Protein AF-A0A2V8NTH3-F1 (afdb_monomer)

Nearest PDB structures (foldseek):
  9fmd-assembly1_R  TM=1.823E-01  e=4.634E+00  Homo sapiens

pLDDT: mean 81.89, std 12.82, range [46.09, 97.44]

Mean predicted aligned error: 12.88 Å

Foldseek 3Di:
DVVVVVVVVVVVVVVVVVVVVVVPDPDPPPDDPDPPDPDDDFDADPVRHGDPFDKAFAPWLCLLPQAFADWAAAPCCVPCPPNRIRHTTNHDDDVRDDPDDPVVVVVVVVQRNQQQVQDDDDDPCRVVTHQQVNNVHQRDPPSNRHPRDIDGDDDDDDPPD

Radius of gyration: 25.81 Å; Cα contacts (8 Å, |Δi|>4): 165; chains: 1; bounding box: 51×90×42 Å

Structure (mmCIF, N/CA/C/O backbone):
data_AF-A0A2V8NTH3-F1
#
_entry.id   AF-A0A2V8NTH3-F1
#
loop_
_atom_site.group_PDB
_atom_site.id
_atom_site.type_symbol
_atom_site.label_atom_id
_atom_site.label_alt_id
_atom_site.label_comp_id
_atom_site.label_asym_id
_atom_site.label_entity_id
_atom_site.label_seq_id
_atom_site.pdbx_PDB_ins_code
_atom_site.Cartn_x
_atom_site.Cartn_y
_atom_site.Cartn_z
_atom_site.occupancy
_atom_site.B_iso_or_equiv
_atom_site.auth_seq_id
_atom_site.auth_comp_id
_atom_site.auth_asym_id
_atom_site.auth_atom_id
_atom_site.pdbx_PDB_model_num
ATOM 1 N N . MET A 1 1 ? 12.590 -67.237 4.389 1.00 56.47 1 MET A N 1
ATOM 2 C CA . MET A 1 1 ? 11.374 -66.384 4.388 1.00 56.47 1 MET A CA 1
ATOM 3 C C . MET A 1 1 ? 11.362 -65.336 5.509 1.00 56.47 1 MET A C 1
ATOM 5 O O . MET A 1 1 ? 11.079 -64.181 5.224 1.00 56.47 1 MET A O 1
ATOM 9 N N . ILE A 1 2 ? 11.748 -65.685 6.743 1.00 59.00 2 ILE A N 1
ATOM 10 C CA . ILE A 1 2 ? 11.668 -64.818 7.941 1.00 59.00 2 ILE A CA 1
ATOM 11 C C . ILE A 1 2 ? 12.492 -63.514 7.837 1.00 59.00 2 ILE A C 1
ATOM 13 O O . ILE A 1 2 ? 12.005 -62.454 8.222 1.00 59.00 2 ILE A O 1
ATOM 17 N N . ASN A 1 3 ? 13.692 -63.544 7.242 1.00 57.81 3 ASN A N 1
ATOM 18 C CA . ASN A 1 3 ? 14.509 -62.329 7.078 1.00 57.81 3 ASN A CA 1
ATOM 19 C C . ASN A 1 3 ? 13.915 -61.316 6.088 1.00 57.81 3 ASN A C 1
ATOM 21 O O . ASN A 1 3 ? 14.078 -60.118 6.283 1.00 57.81 3 ASN A O 1
ATOM 25 N N . ARG A 1 4 ? 13.189 -61.771 5.058 1.00 63.72 4 ARG A N 1
ATOM 26 C CA . ARG A 1 4 ? 12.543 -60.867 4.092 1.00 63.72 4 ARG A CA 1
ATOM 27 C C . ARG A 1 4 ? 11.351 -60.146 4.718 1.00 63.72 4 ARG A C 1
ATOM 29 O O . ARG A 1 4 ? 11.195 -58.950 4.513 1.00 63.72 4 ARG A O 1
ATOM 36 N N . LEU A 1 5 ? 10.579 -60.849 5.550 1.00 66.44 5 LEU A N 1
ATOM 37 C CA . LEU A 1 5 ? 9.466 -60.257 6.297 1.00 66.44 5 LEU A CA 1
ATOM 38 C C . LEU A 1 5 ? 9.946 -59.189 7.295 1.00 66.44 5 LEU A C 1
ATOM 40 O O . LEU A 1 5 ? 9.344 -58.126 7.395 1.00 66.44 5 LEU A O 1
ATOM 44 N N . ARG A 1 6 ? 11.062 -59.443 7.995 1.00 66.81 6 ARG A N 1
ATOM 45 C CA . ARG A 1 6 ? 11.654 -58.492 8.955 1.00 66.81 6 ARG A CA 1
ATOM 46 C C . ARG A 1 6 ? 12.146 -57.208 8.285 1.00 66.81 6 ARG A C 1
ATOM 48 O O . ARG A 1 6 ? 11.887 -56.129 8.801 1.00 66.81 6 ARG A O 1
ATOM 55 N N . VAL A 1 7 ? 12.798 -57.312 7.127 1.00 69.44 7 VAL A N 1
ATOM 56 C CA . VAL A 1 7 ? 13.294 -56.142 6.378 1.00 69.44 7 VAL A CA 1
ATOM 57 C C . VAL A 1 7 ? 12.141 -55.277 5.855 1.00 69.44 7 VAL A C 1
ATOM 59 O O . VAL A 1 7 ? 12.202 -54.056 5.965 1.00 69.44 7 VAL A O 1
ATOM 62 N N . VAL A 1 8 ? 11.060 -55.892 5.363 1.00 73.44 8 VAL A N 1
ATOM 63 C CA . VAL A 1 8 ? 9.866 -55.158 4.902 1.00 73.44 8 VAL A CA 1
ATOM 64 C C . VAL A 1 8 ? 9.169 -54.444 6.064 1.00 73.44 8 VAL A C 1
ATOM 66 O O . VAL A 1 8 ? 8.834 -53.270 5.944 1.00 73.44 8 VAL A O 1
ATOM 69 N N . MET A 1 9 ? 9.014 -55.110 7.211 1.00 72.19 9 MET A N 1
ATOM 70 C CA . MET A 1 9 ? 8.402 -54.518 8.409 1.00 72.19 9 MET A CA 1
ATOM 71 C C . MET A 1 9 ? 9.196 -53.312 8.935 1.00 72.19 9 MET A C 1
ATOM 73 O O . MET A 1 9 ? 8.603 -52.297 9.291 1.00 72.19 9 MET A O 1
ATOM 77 N N . ILE A 1 10 ? 10.532 -53.394 8.938 1.00 77.38 10 ILE A N 1
ATOM 78 C CA . ILE A 1 10 ? 11.406 -52.281 9.345 1.00 77.38 10 ILE A CA 1
ATOM 79 C C . ILE A 1 10 ? 11.290 -51.110 8.359 1.00 77.38 10 ILE A C 1
ATOM 81 O O . ILE A 1 10 ? 11.196 -49.961 8.786 1.00 77.38 10 ILE A O 1
ATOM 85 N N . GLY A 1 11 ? 11.233 -51.389 7.053 1.00 73.62 11 GLY A N 1
ATOM 86 C CA . GLY A 1 11 ? 11.042 -50.360 6.028 1.00 73.62 11 GLY A CA 1
ATOM 87 C C . GLY A 1 11 ? 9.708 -49.620 6.167 1.00 73.62 11 GLY A C 1
ATOM 88 O O . GLY A 1 11 ? 9.679 -48.393 6.132 1.00 73.62 11 GLY A O 1
ATOM 89 N N . VAL A 1 12 ? 8.612 -50.349 6.400 1.00 77.62 12 VAL A N 1
ATOM 90 C CA . VAL A 1 12 ? 7.278 -49.756 6.601 1.00 77.62 12 VAL A CA 1
ATOM 91 C C . VAL A 1 12 ? 7.229 -48.915 7.878 1.00 77.62 12 VAL A C 1
ATOM 93 O O . VAL A 1 12 ? 6.703 -47.803 7.854 1.00 77.62 12 VAL A O 1
ATOM 96 N N . ALA A 1 13 ? 7.822 -49.396 8.974 1.00 77.31 13 ALA A N 1
ATOM 97 C CA . ALA A 1 13 ? 7.894 -48.637 10.220 1.00 77.31 13 ALA A CA 1
ATOM 98 C C . ALA A 1 13 ? 8.703 -47.337 10.057 1.00 77.31 13 ALA A C 1
ATOM 100 O O . ALA A 1 13 ? 8.271 -46.287 10.526 1.00 77.31 13 ALA A O 1
ATOM 101 N N . ALA A 1 14 ? 9.832 -47.377 9.344 1.00 76.19 14 ALA A N 1
ATOM 102 C CA . ALA A 1 14 ? 10.650 -46.191 9.091 1.00 76.19 14 ALA A CA 1
ATOM 103 C C . ALA A 1 14 ? 9.911 -45.138 8.245 1.00 76.19 14 ALA A C 1
ATOM 105 O O . ALA A 1 14 ? 9.958 -43.951 8.564 1.00 76.19 14 ALA A O 1
ATOM 106 N N . VAL A 1 15 ? 9.174 -45.564 7.211 1.00 77.94 15 VAL A N 1
ATOM 107 C CA . VAL A 1 15 ? 8.360 -44.661 6.378 1.00 77.94 15 VAL A CA 1
ATOM 108 C C . VAL A 1 15 ? 7.202 -44.060 7.176 1.00 77.94 15 VAL A C 1
ATOM 110 O O . VAL A 1 15 ? 6.946 -42.863 7.067 1.00 77.94 15 VAL A O 1
ATOM 113 N N . ALA A 1 16 ? 6.535 -44.851 8.021 1.00 74.31 16 ALA A N 1
ATOM 114 C CA . ALA A 1 16 ? 5.455 -44.360 8.874 1.00 74.31 16 ALA A CA 1
ATOM 115 C C . ALA A 1 16 ? 5.954 -43.315 9.885 1.00 74.31 16 ALA A C 1
ATOM 117 O O . ALA A 1 16 ? 5.330 -42.268 10.044 1.00 74.31 16 ALA A O 1
ATOM 118 N N . VAL A 1 17 ? 7.108 -43.554 10.519 1.00 77.44 17 VAL A N 1
ATOM 119 C CA . VAL A 1 17 ? 7.726 -42.598 11.452 1.00 77.44 17 VAL A CA 1
ATOM 120 C C . VAL A 1 17 ? 8.149 -41.315 10.732 1.00 77.44 17 VAL A C 1
ATOM 122 O O . VAL A 1 17 ? 7.896 -40.229 11.248 1.00 77.44 17 VAL A O 1
ATOM 125 N N . ALA A 1 18 ? 8.720 -41.408 9.527 1.00 72.81 18 ALA A N 1
ATOM 126 C CA . ALA A 1 18 ? 9.085 -40.234 8.733 1.00 72.81 18 ALA A CA 1
ATOM 127 C C . ALA A 1 18 ? 7.856 -39.411 8.300 1.00 72.81 18 ALA A C 1
ATOM 129 O O . ALA A 1 18 ? 7.878 -38.185 8.381 1.00 72.81 18 ALA A O 1
ATOM 130 N N . ALA A 1 19 ? 6.762 -40.068 7.905 1.00 69.69 19 ALA A N 1
ATOM 131 C CA . ALA A 1 19 ? 5.511 -39.396 7.551 1.00 69.69 19 ALA A CA 1
ATOM 132 C C . ALA A 1 19 ? 4.859 -38.701 8.762 1.00 69.69 19 ALA A C 1
ATOM 134 O O . ALA A 1 19 ? 4.378 -37.575 8.642 1.00 69.69 19 ALA A O 1
ATOM 135 N N . LEU A 1 20 ? 4.903 -39.332 9.940 1.00 71.69 20 LEU A N 1
ATOM 136 C CA . LEU A 1 20 ? 4.458 -38.735 11.205 1.00 71.69 20 LEU A CA 1
ATOM 137 C C . LEU A 1 20 ? 5.324 -37.534 11.621 1.00 71.69 20 LEU A C 1
ATOM 139 O O . LEU A 1 20 ? 4.790 -36.552 12.128 1.00 71.69 20 LEU A O 1
ATOM 143 N N . TRP A 1 21 ? 6.634 -37.574 11.360 1.00 68.19 21 TRP A N 1
ATOM 144 C CA . TRP A 1 21 ? 7.542 -36.449 11.612 1.00 68.19 21 TRP A CA 1
ATOM 145 C C . TRP A 1 21 ? 7.319 -35.268 10.658 1.00 68.19 21 TRP A C 1
ATOM 147 O O . TRP A 1 21 ? 7.386 -34.125 11.101 1.00 68.19 21 TRP A O 1
ATOM 157 N N . LEU A 1 22 ? 7.004 -35.508 9.378 1.00 59.75 22 LEU A N 1
ATOM 158 C CA . LEU A 1 22 ? 6.688 -34.428 8.430 1.00 59.75 22 LEU A CA 1
ATOM 159 C C . LEU A 1 22 ? 5.306 -33.800 8.668 1.00 59.75 22 LEU A C 1
ATOM 161 O O . LEU A 1 22 ? 5.129 -32.616 8.394 1.00 59.75 22 LEU A O 1
ATOM 165 N N . ALA A 1 23 ? 4.336 -34.555 9.190 1.00 59.53 23 ALA A N 1
ATOM 166 C CA . ALA A 1 23 ? 2.996 -34.039 9.483 1.00 59.53 23 ALA A CA 1
ATOM 167 C C . ALA A 1 23 ? 2.927 -33.188 10.768 1.00 59.53 23 ALA A C 1
ATOM 169 O O . ALA A 1 23 ? 1.957 -32.461 10.968 1.00 59.53 23 ALA A O 1
ATOM 170 N N . ALA A 1 24 ? 3.941 -33.271 11.638 1.00 57.38 24 ALA A N 1
ATOM 171 C CA . ALA A 1 24 ? 3.976 -32.584 12.929 1.00 57.38 24 ALA A CA 1
ATOM 172 C C . ALA A 1 24 ? 4.728 -31.241 12.913 1.00 57.38 24 ALA A C 1
ATOM 174 O O . ALA A 1 24 ? 4.831 -30.601 13.958 1.00 57.38 24 ALA A O 1
ATOM 175 N N . ILE A 1 25 ? 5.256 -30.797 11.764 1.00 64.12 25 ILE A N 1
ATOM 176 C CA . ILE A 1 25 ? 5.869 -29.469 11.647 1.00 64.12 25 ILE A CA 1
ATOM 177 C C . ILE A 1 25 ? 4.747 -28.476 11.323 1.00 64.12 25 ILE A C 1
ATOM 179 O O . ILE A 1 25 ? 4.273 -28.462 10.185 1.00 64.12 25 ILE A O 1
ATOM 183 N N . PRO A 1 26 ? 4.288 -27.642 12.276 1.00 55.12 26 PRO A N 1
ATOM 184 C CA . PRO A 1 26 ? 3.375 -26.564 11.937 1.00 55.12 26 PRO A CA 1
ATOM 185 C C . PRO A 1 26 ? 4.071 -25.660 10.916 1.00 55.12 26 PRO A C 1
ATOM 187 O O . PRO A 1 26 ? 5.127 -25.090 11.197 1.00 55.12 26 PRO A O 1
ATOM 190 N N . ALA A 1 27 ? 3.499 -25.542 9.717 1.00 58.78 27 ALA A N 1
ATOM 191 C CA . ALA A 1 27 ? 3.948 -24.561 8.743 1.00 58.78 27 ALA A CA 1
ATOM 192 C C . ALA A 1 27 ? 3.795 -23.164 9.379 1.00 58.78 27 ALA A C 1
ATOM 194 O O . ALA A 1 27 ? 2.677 -22.805 9.769 1.00 58.78 27 ALA A O 1
ATOM 195 N N . PRO A 1 28 ? 4.869 -22.365 9.526 1.00 53.09 28 PRO A N 1
ATOM 196 C CA . PRO A 1 28 ? 4.735 -20.996 10.006 1.00 53.09 28 PRO A CA 1
ATOM 197 C C . PRO A 1 28 ? 3.882 -20.216 8.995 1.00 53.09 28 PRO A C 1
ATOM 199 O O . PRO A 1 28 ? 4.340 -19.909 7.899 1.00 53.09 28 PRO A O 1
ATOM 202 N N . GLY A 1 29 ? 2.613 -19.958 9.333 1.00 55.12 29 GLY A N 1
ATOM 203 C CA . GLY A 1 29 ? 1.683 -19.214 8.473 1.00 55.12 29 GLY A CA 1
ATOM 204 C C . GLY A 1 29 ? 0.201 -19.604 8.537 1.00 55.12 29 GLY A C 1
ATOM 205 O O . GLY A 1 29 ? -0.602 -18.918 7.916 1.00 55.12 29 GLY A O 1
ATOM 206 N N . GLN A 1 30 ? -0.195 -20.664 9.257 1.00 51.91 30 GLN A N 1
ATOM 207 C CA . GLN A 1 30 ? -1.573 -21.198 9.181 1.00 51.91 30 GLN A CA 1
ATOM 208 C C . GLN A 1 30 ? -2.517 -20.877 10.351 1.00 51.91 30 GLN A C 1
ATOM 210 O O . GLN A 1 30 ? -3.646 -21.362 10.365 1.00 51.91 30 GLN A O 1
ATOM 215 N N . THR A 1 31 ? -2.136 -20.028 11.302 1.00 46.09 31 THR A N 1
ATOM 216 C CA . THR A 1 31 ? -3.083 -19.532 12.315 1.00 46.09 31 THR A CA 1
ATOM 217 C C . THR A 1 31 ? -3.339 -18.045 12.112 1.00 46.09 31 THR A C 1
ATOM 219 O O . THR A 1 31 ? -2.394 -17.261 12.246 1.00 46.09 31 THR A O 1
ATOM 222 N N . PRO A 1 32 ? -4.595 -17.634 11.831 1.00 54.50 32 PRO A N 1
ATOM 223 C CA . PRO A 1 32 ? -5.005 -16.247 11.982 1.00 54.50 32 PRO A CA 1
ATOM 224 C C . PRO A 1 32 ? -4.569 -15.776 13.361 1.00 54.50 32 PRO A C 1
ATOM 226 O O . PRO A 1 32 ? -4.730 -16.497 14.348 1.00 54.50 32 PRO A O 1
ATOM 229 N N . SER A 1 33 ? -3.981 -14.589 13.423 1.00 58.25 33 SER A N 1
ATOM 230 C CA . SER A 1 33 ? -3.448 -14.038 14.658 1.00 58.25 33 SER A CA 1
ATOM 231 C C . SER A 1 33 ? -4.574 -13.561 15.581 1.00 58.25 33 SER A C 1
ATOM 233 O O . SER A 1 33 ? -4.802 -12.371 15.779 1.00 58.25 33 SER A O 1
ATOM 235 N N . ALA A 1 34 ? -5.346 -14.504 16.112 1.00 53.66 34 ALA A N 1
ATOM 236 C CA . ALA A 1 34 ? -6.336 -14.237 17.133 1.00 53.66 34 ALA A CA 1
ATOM 237 C C . ALA A 1 34 ? -5.587 -13.955 18.444 1.00 53.66 34 ALA A C 1
ATOM 239 O O .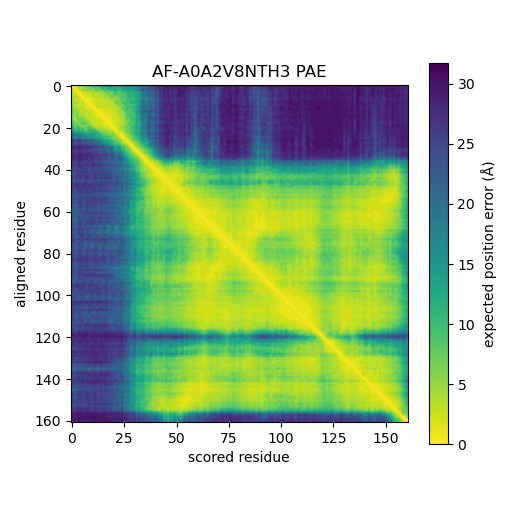 ALA A 1 34 ? -5.093 -14.874 19.090 1.00 53.66 34 ALA A O 1
ATOM 240 N N . GLY A 1 35 ? -5.472 -12.677 18.813 1.00 56.28 35 GLY A N 1
ATOM 241 C CA . GLY A 1 35 ? -4.984 -12.269 20.136 1.00 56.28 35 GLY A CA 1
ATOM 242 C C . GLY A 1 35 ? -3.665 -11.495 20.195 1.00 56.2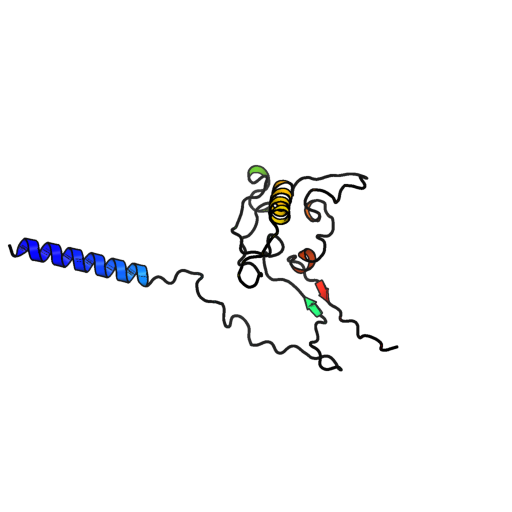8 35 GLY A C 1
ATOM 243 O O . GLY A 1 35 ? -3.174 -11.278 21.297 1.00 56.28 35 GLY A O 1
ATOM 244 N N . LEU A 1 36 ? -3.098 -11.025 19.073 1.00 59.62 36 LEU A N 1
ATOM 245 C CA . LEU A 1 36 ? -1.950 -10.093 19.124 1.00 59.62 36 LEU A CA 1
ATOM 246 C C . LEU A 1 36 ? -2.287 -8.755 19.798 1.00 59.62 36 LEU A C 1
ATOM 248 O O . LEU A 1 36 ? -1.398 -8.082 20.315 1.00 59.62 36 LEU A O 1
ATOM 252 N N . PHE A 1 37 ? -3.565 -8.376 19.800 1.00 55.59 37 PHE A N 1
ATOM 253 C CA . PHE A 1 37 ? -4.047 -7.148 20.414 1.00 55.59 37 PHE A CA 1
ATOM 254 C C . PHE A 1 37 ? -5.285 -7.445 21.270 1.00 55.59 37 PHE A C 1
ATOM 256 O O . PHE A 1 37 ? -6.124 -8.255 20.860 1.00 55.59 37 PHE A O 1
ATOM 263 N N . PRO A 1 38 ? -5.421 -6.815 22.451 1.00 76.12 38 PRO A N 1
ATOM 264 C CA . PRO A 1 38 ? -6.635 -6.919 23.251 1.00 76.12 38 PRO A CA 1
ATOM 265 C C . PRO A 1 38 ? -7.849 -6.423 22.456 1.00 76.12 38 PRO A C 1
ATOM 267 O O . PRO A 1 38 ? -7.719 -5.579 21.567 1.00 76.12 38 PRO A O 1
ATOM 270 N N . ALA A 1 39 ? -9.038 -6.933 22.793 1.00 75.75 39 ALA A N 1
ATOM 271 C CA . ALA A 1 39 ? -10.283 -6.472 22.191 1.00 75.75 39 ALA A CA 1
ATOM 272 C C . ALA A 1 39 ? -10.414 -4.951 22.373 1.00 75.75 39 ALA A C 1
ATOM 274 O O . ALA A 1 39 ? -10.493 -4.446 23.493 1.00 75.75 39 ALA A O 1
ATOM 275 N N . TYR A 1 40 ? -10.385 -4.220 21.260 1.00 78.19 40 TYR A N 1
ATOM 276 C CA . TYR A 1 40 ? -10.428 -2.765 21.266 1.00 78.19 40 TYR A CA 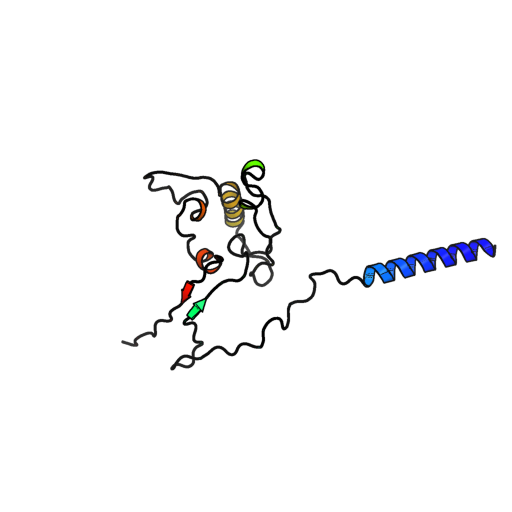1
ATOM 277 C C . TYR A 1 40 ? -11.874 -2.269 21.327 1.00 78.19 40 TYR A C 1
ATOM 279 O O . TYR A 1 40 ? -12.666 -2.512 20.415 1.00 78.19 40 TYR A O 1
ATOM 287 N N . THR A 1 41 ? -12.207 -1.521 22.379 1.00 83.62 41 THR A N 1
ATOM 288 C CA . THR A 1 41 ? -13.470 -0.780 22.467 1.00 83.62 41 THR A CA 1
ATOM 289 C C . THR A 1 41 ? -13.251 0.633 21.946 1.00 83.62 41 THR A C 1
ATOM 291 O O . THR A 1 41 ? -12.637 1.463 22.616 1.00 83.62 41 THR A O 1
ATOM 294 N N . ALA A 1 42 ? -13.766 0.918 20.750 1.00 84.00 42 ALA A N 1
ATOM 295 C CA . ALA A 1 42 ? -13.666 2.247 20.158 1.00 84.00 42 ALA A CA 1
ATOM 296 C C . ALA A 1 42 ? -14.422 3.294 21.003 1.00 84.00 42 ALA A C 1
ATOM 298 O O . ALA A 1 42 ? -15.599 3.070 21.322 1.00 84.00 42 ALA A O 1
ATOM 299 N N . PRO A 1 43 ? -13.806 4.452 21.321 1.00 89.75 43 PRO A N 1
ATOM 300 C CA . PRO A 1 43 ? -14.516 5.578 21.912 1.00 89.75 43 PRO A CA 1
ATOM 301 C C . PRO A 1 43 ? -15.701 5.987 21.033 1.00 89.75 43 PRO A C 1
ATOM 303 O O . PRO A 1 43 ? -15.691 5.789 19.815 1.00 89.75 43 PRO A O 1
ATOM 306 N N . ARG A 1 44 ? -16.738 6.562 21.641 1.00 91.50 44 ARG A N 1
ATOM 307 C CA . ARG A 1 44 ? -17.932 7.028 20.929 1.00 91.50 44 ARG A CA 1
ATOM 308 C C . ARG A 1 44 ? -18.006 8.548 20.929 1.00 91.50 44 ARG A C 1
ATOM 310 O O . ARG A 1 44 ? -17.505 9.217 21.827 1.00 91.50 44 ARG A O 1
ATOM 317 N N . THR A 1 45 ? -18.597 9.070 19.871 1.00 89.25 45 THR A N 1
ATOM 318 C CA . THR A 1 45 ? -18.985 10.476 19.719 1.00 89.25 45 THR A CA 1
ATOM 319 C C . THR A 1 45 ? -20.264 10.759 20.512 1.00 89.25 45 THR A C 1
ATOM 321 O O . THR A 1 45 ? -20.921 9.832 20.992 1.00 89.25 45 THR A O 1
ATOM 324 N N . ALA A 1 46 ? -20.627 12.037 20.656 1.00 88.56 46 ALA A N 1
ATOM 325 C CA . ALA A 1 46 ? -21.841 12.441 21.371 1.00 88.56 46 ALA A CA 1
ATOM 326 C C . ALA A 1 46 ? -23.129 11.892 20.724 1.00 88.56 46 ALA A C 1
ATOM 328 O O . ALA A 1 46 ? -24.095 11.614 21.426 1.00 88.56 46 ALA A O 1
ATOM 329 N N . ASP A 1 47 ? -23.129 11.674 19.406 1.00 88.06 47 ASP A N 1
ATOM 330 C CA . ASP A 1 47 ? -24.210 11.034 18.647 1.00 88.06 47 ASP A CA 1
ATOM 331 C C . ASP A 1 47 ? -24.105 9.494 18.616 1.00 88.06 47 ASP A C 1
ATOM 333 O O . ASP A 1 47 ? -24.796 8.829 17.846 1.00 88.06 47 ASP A O 1
ATOM 337 N N . GLY A 1 48 ? -23.241 8.898 19.447 1.00 89.50 48 GLY A N 1
ATOM 338 C CA . GLY A 1 48 ? -23.123 7.447 19.630 1.00 89.50 48 GLY A CA 1
ATOM 339 C C . GLY A 1 48 ? -22.351 6.704 18.530 1.00 89.50 48 GLY A C 1
ATOM 340 O O . GLY A 1 48 ? -22.146 5.485 18.617 1.00 89.50 48 GLY A O 1
ATOM 341 N N . LYS A 1 49 ? -21.862 7.404 17.501 1.00 89.50 49 LYS A N 1
ATOM 342 C CA . LYS A 1 49 ? -21.057 6.809 16.420 1.00 89.50 49 LYS A CA 1
ATOM 343 C C . LYS A 1 49 ? -19.625 6.517 16.885 1.00 89.50 49 LYS A C 1
ATOM 345 O O . LYS A 1 49 ? -19.144 7.176 17.811 1.00 89.50 49 LYS A O 1
ATOM 350 N N . PRO A 1 50 ? -18.906 5.563 16.263 1.00 90.31 50 PRO A N 1
ATOM 351 C CA . PRO A 1 50 ? -17.480 5.371 16.520 1.00 90.31 50 PRO A CA 1
ATOM 352 C C . PRO A 1 50 ? -16.691 6.674 16.330 1.00 90.31 50 PRO A C 1
ATOM 354 O O . PRO A 1 50 ? -16.847 7.367 15.321 1.00 90.31 50 PRO A O 1
ATOM 357 N N . ASN A 1 51 ? -15.856 7.005 17.309 1.00 91.00 51 ASN A N 1
ATOM 358 C CA . ASN A 1 51 ? -14.945 8.136 17.254 1.00 91.00 51 ASN A CA 1
ATOM 359 C C . ASN A 1 51 ? -13.640 7.698 16.573 1.00 91.00 51 ASN A C 1
ATOM 361 O O . ASN A 1 51 ? -12.851 6.947 17.138 1.00 91.00 51 ASN A O 1
ATOM 365 N N . LEU A 1 52 ? -13.445 8.178 15.351 1.00 90.81 52 LEU A N 1
ATOM 366 C CA . LEU A 1 52 ? -12.286 7.971 14.493 1.00 90.81 52 LEU A CA 1
ATOM 367 C C . LEU A 1 52 ? -11.283 9.138 14.553 1.00 90.81 52 LEU A C 1
ATOM 369 O O . LEU A 1 52 ? -10.349 9.183 13.756 1.00 90.81 52 LEU A O 1
ATOM 373 N N . ASN A 1 53 ? -11.469 10.118 15.443 1.00 91.62 53 ASN A N 1
ATOM 374 C CA . ASN A 1 53 ? -10.501 11.201 15.604 1.00 91.62 53 ASN A CA 1
ATOM 375 C C . ASN A 1 53 ? -9.192 10.673 16.204 1.00 91.62 53 ASN A C 1
ATOM 377 O O . ASN A 1 53 ? -9.215 9.949 17.198 1.00 91.62 53 ASN A O 1
ATOM 381 N N . GLY A 1 54 ? -8.054 11.091 15.651 1.00 91.38 54 GLY A N 1
ATOM 382 C CA . GLY A 1 54 ? -6.744 10.755 16.205 1.00 91.38 54 GLY A CA 1
ATOM 383 C C . GLY A 1 54 ? -5.648 10.637 15.156 1.00 91.38 54 GLY A C 1
ATOM 384 O O . GLY A 1 54 ? -5.824 11.025 14.001 1.00 91.38 54 GLY A O 1
ATOM 385 N N . ILE A 1 55 ? -4.507 10.101 15.587 1.00 91.75 55 ILE A N 1
ATOM 386 C CA . ILE A 1 55 ? -3.390 9.744 14.714 1.00 91.75 55 ILE A CA 1
ATOM 387 C C . ILE A 1 55 ? -3.567 8.284 14.299 1.00 91.75 55 ILE A C 1
ATOM 389 O O . ILE A 1 55 ? -3.678 7.405 15.150 1.00 91.75 55 ILE A O 1
ATOM 393 N N . TRP A 1 56 ? -3.582 8.044 12.995 1.00 91.00 56 TRP A N 1
ATOM 394 C CA . TRP A 1 56 ? -3.734 6.735 12.378 1.00 91.00 56 TRP A CA 1
ATOM 395 C C . TRP A 1 56 ? -2.464 6.362 11.632 1.00 91.00 56 TRP A C 1
ATOM 397 O O . TRP A 1 56 ? -1.835 7.213 11.009 1.00 91.00 56 TRP A O 1
ATOM 407 N N . GLN A 1 57 ? -2.101 5.085 11.673 1.00 92.12 57 GLN A N 1
ATOM 408 C CA . GLN A 1 57 ? -0.981 4.542 10.919 1.00 92.12 57 GLN A CA 1
ATOM 409 C C . GLN A 1 57 ? -1.336 3.131 10.459 1.00 92.12 57 GLN A C 1
ATOM 411 O O . GLN A 1 57 ? -1.807 2.314 11.251 1.00 92.12 57 GLN A O 1
ATOM 416 N N . ALA A 1 58 ? -1.092 2.838 9.186 1.00 91.12 58 ALA A N 1
ATOM 417 C CA . ALA A 1 58 ? -1.164 1.478 8.687 1.00 91.12 58 ALA A CA 1
ATOM 418 C C . ALA A 1 58 ? 0.160 0.762 8.975 1.00 91.12 58 ALA A C 1
ATOM 420 O O . ALA A 1 58 ? 1.218 1.170 8.502 1.00 91.12 58 ALA A O 1
ATOM 421 N N . LEU A 1 59 ? 0.098 -0.335 9.727 1.00 91.12 59 LEU A N 1
ATOM 422 C CA . LEU A 1 59 ? 1.248 -1.202 9.998 1.00 91.12 59 LEU A CA 1
ATOM 423 C C . LEU A 1 59 ? 1.242 -2.390 9.031 1.00 91.12 59 LEU A C 1
ATOM 425 O O . LEU A 1 59 ? 1.149 -3.547 9.430 1.00 91.12 59 LEU A O 1
ATOM 429 N N . THR A 1 60 ? 1.259 -2.085 7.734 1.00 92.38 60 THR A N 1
ATOM 430 C CA . THR A 1 60 ? 1.196 -3.073 6.649 1.00 92.38 60 THR A CA 1
ATOM 431 C C . THR A 1 60 ? 2.072 -2.630 5.482 1.00 92.38 60 THR A C 1
ATOM 433 O O . THR A 1 60 ? 2.502 -1.481 5.414 1.00 92.38 60 THR A O 1
ATOM 436 N N . THR A 1 61 ? 2.280 -3.521 4.519 1.00 93.38 61 THR A N 1
ATOM 437 C CA . THR A 1 61 ? 2.920 -3.214 3.232 1.00 93.38 61 THR A CA 1
ATOM 438 C C . THR A 1 61 ? 1.895 -2.976 2.119 1.00 93.38 61 THR A C 1
ATOM 440 O O . THR A 1 61 ? 2.242 -2.972 0.944 1.00 93.38 61 THR A O 1
ATOM 443 N N . ALA A 1 62 ? 0.631 -2.704 2.472 1.00 94.38 62 ALA A N 1
ATOM 444 C CA . ALA A 1 62 ? -0.468 -2.511 1.520 1.00 94.38 62 ALA A CA 1
ATOM 445 C C . ALA A 1 62 ? -0.284 -1.303 0.578 1.00 94.38 62 ALA A C 1
ATOM 447 O O . ALA A 1 62 ? -0.944 -1.212 -0.454 1.00 94.38 62 ALA A O 1
ATOM 448 N N . ASN A 1 63 ? 0.645 -0.396 0.904 1.00 92.12 63 ASN A N 1
ATOM 449 C CA . ASN A 1 63 ? 1.114 0.659 0.004 1.00 92.12 63 ASN A CA 1
ATOM 450 C C . ASN A 1 63 ? 1.732 0.117 -1.300 1.00 92.12 63 ASN A C 1
ATOM 452 O O . ASN A 1 63 ? 1.667 0.780 -2.331 1.00 92.12 63 ASN A O 1
ATOM 456 N N . TRP A 1 64 ? 2.356 -1.064 -1.238 1.00 90.69 64 TRP A N 1
ATOM 457 C CA . TRP A 1 64 ? 2.979 -1.731 -2.383 1.00 90.69 64 TRP A CA 1
ATOM 458 C C . TRP A 1 64 ? 1.957 -2.528 -3.192 1.00 90.69 64 TRP A C 1
ATOM 460 O O . TRP A 1 64 ? 1.852 -2.343 -4.403 1.00 90.69 64 TRP A O 1
ATOM 470 N N . ASP A 1 65 ? 1.184 -3.384 -2.524 1.00 91.81 65 ASP A N 1
ATOM 471 C CA . ASP A 1 65 ? 0.004 -4.044 -3.083 1.00 91.81 65 ASP A CA 1
ATOM 472 C C . ASP A 1 65 ? -0.976 -4.373 -1.949 1.00 91.81 65 ASP A C 1
ATOM 474 O O . ASP A 1 65 ? -0.592 -4.883 -0.898 1.00 91.81 65 ASP A O 1
ATOM 478 N N . ILE A 1 66 ? -2.256 -4.076 -2.153 1.00 92.56 66 ILE A N 1
ATOM 479 C CA . ILE A 1 66 ? -3.313 -4.356 -1.175 1.00 92.56 66 ILE A CA 1
ATOM 480 C C . ILE A 1 66 ? -3.649 -5.850 -1.097 1.00 92.56 66 ILE A C 1
ATOM 482 O O . ILE A 1 66 ? -4.161 -6.308 -0.077 1.00 92.56 66 ILE A O 1
ATOM 486 N N . GLN A 1 67 ? -3.355 -6.621 -2.145 1.00 93.38 67 GLN A N 1
ATOM 487 C CA . GLN A 1 67 ? -3.445 -8.080 -2.115 1.00 93.38 67 GLN A CA 1
ATOM 488 C C . GLN A 1 67 ? -2.194 -8.687 -1.475 1.00 93.38 67 GLN A C 1
ATOM 490 O O . GLN A 1 67 ? -1.164 -8.026 -1.337 1.00 93.38 67 GLN A O 1
ATOM 495 N N . ALA A 1 68 ? -2.273 -9.958 -1.081 1.00 94.50 68 ALA A N 1
ATOM 496 C CA . ALA A 1 68 ? -1.098 -10.681 -0.615 1.00 94.50 68 ALA A CA 1
ATOM 497 C C . ALA A 1 68 ? -0.022 -10.699 -1.712 1.00 94.50 68 ALA A C 1
ATOM 499 O O . ALA A 1 68 ? -0.313 -10.975 -2.877 1.00 94.50 68 ALA A O 1
ATOM 500 N N . HIS A 1 69 ? 1.217 -10.394 -1.341 1.00 94.00 69 HIS A N 1
ATOM 501 C CA . HIS A 1 69 ? 2.327 -10.284 -2.280 1.00 94.00 69 HIS A CA 1
ATOM 502 C C . HIS A 1 69 ? 3.639 -10.726 -1.632 1.00 94.00 69 HIS A C 1
ATOM 504 O O . HIS A 1 69 ? 3.894 -10.488 -0.451 1.00 94.00 69 HIS A O 1
ATOM 510 N N . GLY A 1 70 ? 4.482 -11.391 -2.419 1.00 95.38 70 GLY A N 1
ATOM 511 C CA . GLY A 1 70 ? 5.826 -11.766 -1.994 1.00 95.38 70 GLY A CA 1
ATOM 512 C C . GLY A 1 70 ? 6.769 -10.566 -1.961 1.00 95.38 70 GLY A C 1
ATOM 513 O O . GLY A 1 70 ? 6.519 -9.540 -2.597 1.00 95.38 70 GLY A O 1
ATOM 514 N N . ALA A 1 71 ? 7.883 -10.716 -1.244 1.00 94.38 71 ALA A N 1
ATOM 515 C CA . ALA A 1 71 ? 9.000 -9.798 -1.412 1.00 94.38 71 ALA A CA 1
ATOM 516 C C . ALA A 1 71 ? 9.523 -9.900 -2.852 1.00 94.38 71 ALA A C 1
ATOM 518 O O . ALA A 1 71 ? 9.594 -10.992 -3.419 1.00 94.38 71 ALA A O 1
ATOM 519 N N . GLN A 1 72 ? 9.880 -8.765 -3.441 1.00 91.00 72 GLN A N 1
ATOM 520 C CA . GLN A 1 72 ? 10.243 -8.675 -4.854 1.00 91.00 72 GLN A CA 1
ATOM 521 C C . GLN A 1 72 ? 11.448 -7.752 -5.042 1.00 91.00 72 GLN A C 1
ATOM 523 O O . GLN A 1 72 ? 11.583 -6.766 -4.310 1.00 91.00 72 GLN A O 1
ATOM 528 N N . PRO A 1 73 ? 12.335 -8.036 -6.009 1.00 91.12 73 PRO A N 1
ATOM 529 C CA . PRO A 1 73 ? 13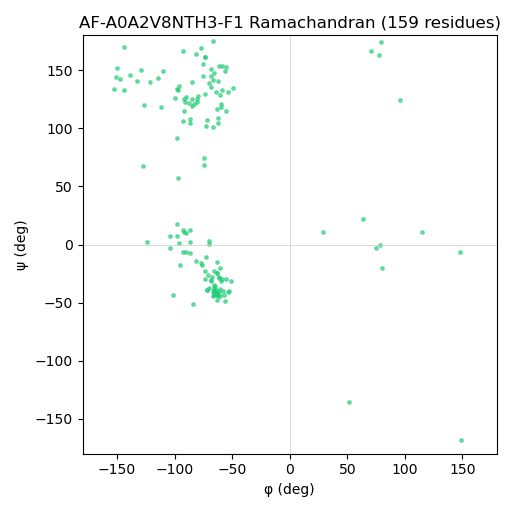.422 -7.124 -6.322 1.00 91.12 73 PRO A CA 1
ATOM 530 C C . PRO A 1 73 ? 12.880 -5.773 -6.803 1.00 91.12 73 PRO A C 1
ATOM 532 O O . PRO A 1 73 ? 11.774 -5.660 -7.342 1.00 91.12 73 PRO A O 1
ATOM 535 N N . GLY A 1 74 ? 13.680 -4.727 -6.602 1.00 88.19 74 GLY A N 1
ATOM 536 C CA . GLY A 1 74 ? 13.435 -3.443 -7.247 1.00 88.19 74 GLY A CA 1
ATOM 537 C C . GLY A 1 74 ? 13.629 -3.528 -8.764 1.00 88.19 74 GLY A C 1
ATOM 538 O O . GLY A 1 74 ? 14.065 -4.559 -9.265 1.00 88.19 74 GLY A O 1
ATOM 539 N N . PRO A 1 75 ? 13.338 -2.458 -9.517 1.00 85.75 75 PRO A N 1
ATOM 540 C CA . PRO A 1 75 ? 13.535 -2.441 -10.970 1.00 85.75 75 PRO A CA 1
ATOM 541 C C . PRO A 1 75 ? 15.018 -2.415 -11.369 1.00 85.75 75 PRO A C 1
ATOM 543 O O . PRO A 1 75 ? 15.364 -2.909 -12.434 1.00 85.75 75 PRO A O 1
ATOM 546 N N . HIS A 1 76 ? 15.878 -1.887 -10.488 1.00 89.25 76 HIS A N 1
ATOM 547 C CA . HIS A 1 76 ? 17.339 -1.847 -10.626 1.00 89.25 76 HIS A CA 1
ATOM 548 C C . HIS A 1 76 ? 18.022 -2.428 -9.376 1.00 89.25 76 HIS A C 1
ATOM 550 O O . HIS A 1 76 ? 18.608 -1.675 -8.588 1.00 89.25 76 HIS A O 1
ATOM 556 N N . PRO A 1 77 ? 17.897 -3.742 -9.109 1.00 91.19 77 PRO A N 1
ATOM 557 C CA . PRO A 1 77 ? 18.467 -4.362 -7.911 1.00 91.19 77 PRO A CA 1
ATOM 558 C C . PRO A 1 77 ? 19.998 -4.245 -7.857 1.00 91.19 77 PRO A C 1
ATOM 560 O O . PRO A 1 77 ? 20.564 -4.173 -6.771 1.00 91.19 77 PRO A O 1
ATOM 563 N N . GLU A 1 78 ? 20.658 -4.163 -9.010 1.00 93.75 78 GLU A N 1
ATOM 564 C CA . GLU A 1 78 ? 22.100 -3.973 -9.165 1.00 93.75 78 GLU A CA 1
ATOM 565 C C . GLU A 1 78 ? 22.596 -2.596 -8.701 1.00 93.75 78 GLU A C 1
ATOM 567 O O . GLU A 1 78 ? 23.740 -2.480 -8.268 1.00 93.75 78 GLU A O 1
ATOM 572 N N . LEU A 1 79 ? 21.743 -1.566 -8.756 1.00 93.25 79 LEU A N 1
ATOM 573 C CA . LEU A 1 79 ? 22.077 -0.204 -8.319 1.00 93.25 79 LEU A CA 1
ATOM 574 C C . LEU A 1 79 ? 21.508 0.109 -6.934 1.00 93.25 79 LEU A C 1
ATOM 576 O O . LEU A 1 79 ? 22.174 0.722 -6.103 1.00 93.25 79 LEU A O 1
ATOM 580 N N . MET A 1 80 ? 20.257 -0.283 -6.692 1.00 88.00 80 MET A N 1
ATOM 581 C CA . MET A 1 80 ? 19.494 0.123 -5.508 1.00 88.00 80 MET A CA 1
ATOM 582 C C . MET A 1 80 ? 19.570 -0.893 -4.363 1.00 88.00 80 MET A C 1
ATOM 584 O O . MET A 1 80 ? 19.247 -0.556 -3.222 1.00 88.00 80 MET A O 1
ATOM 588 N N . GLY A 1 81 ? 19.966 -2.139 -4.638 1.00 90.38 81 GLY A N 1
ATOM 589 C CA . GLY A 1 81 ? 19.981 -3.212 -3.649 1.00 90.38 81 GLY A CA 1
ATOM 590 C C . GLY A 1 81 ? 18.640 -3.350 -2.917 1.00 90.38 81 GLY A C 1
ATOM 591 O O . GLY A 1 81 ? 17.567 -3.275 -3.519 1.00 90.38 81 GLY A O 1
ATOM 592 N N . ALA A 1 82 ? 18.702 -3.516 -1.593 1.00 88.81 82 ALA A N 1
ATOM 593 C CA . ALA A 1 82 ? 17.518 -3.659 -0.746 1.00 88.81 82 ALA A CA 1
ATOM 594 C C . ALA A 1 82 ? 16.638 -2.395 -0.677 1.00 88.81 82 ALA A C 1
ATOM 596 O O . ALA A 1 82 ? 15.449 -2.513 -0.404 1.00 88.81 82 ALA A O 1
ATOM 597 N N . TRP A 1 83 ? 17.176 -1.200 -0.956 1.00 84.50 83 TRP A N 1
ATOM 598 C CA . TRP A 1 83 ? 16.414 0.054 -0.868 1.00 84.50 83 TRP A CA 1
ATOM 599 C C . TRP A 1 83 ? 15.319 0.171 -1.932 1.00 84.50 83 TRP A C 1
ATOM 601 O O . TRP A 1 83 ? 14.290 0.792 -1.683 1.00 84.50 83 TRP A O 1
ATOM 611 N N . GLY A 1 84 ? 15.524 -0.427 -3.109 1.00 86.06 84 GLY A N 1
ATOM 612 C CA . GLY A 1 84 ? 14.520 -0.462 -4.179 1.00 86.06 84 GLY A CA 1
ATOM 613 C C . GLY A 1 84 ? 13.586 -1.674 -4.112 1.00 86.06 84 GLY A C 1
ATOM 614 O O . GLY A 1 84 ? 12.657 -1.776 -4.919 1.00 86.06 84 GLY A O 1
ATOM 615 N N . ALA A 1 85 ? 13.849 -2.615 -3.201 1.00 89.81 85 ALA A N 1
ATOM 616 C CA . ALA A 1 85 ? 13.115 -3.867 -3.102 1.00 89.81 85 ALA A CA 1
ATOM 617 C C . ALA A 1 85 ? 11.735 -3.669 -2.467 1.00 89.81 85 ALA A C 1
ATOM 619 O O . ALA A 1 85 ? 11.546 -2.852 -1.566 1.00 89.81 85 ALA A O 1
ATOM 620 N N . GLY A 1 86 ? 10.769 -4.451 -2.941 1.00 90.44 86 GLY A N 1
ATOM 621 C CA . GLY A 1 86 ? 9.440 -4.505 -2.355 1.00 90.44 86 GLY A CA 1
ATOM 622 C C . GLY A 1 86 ? 9.374 -5.460 -1.192 1.00 90.44 86 GLY A C 1
ATOM 623 O O . GLY A 1 86 ? 9.705 -6.633 -1.383 1.00 90.44 86 GLY A O 1
ATOM 624 N N . PRO A 1 87 ? 8.928 -5.006 -0.010 1.00 92.12 87 PRO A N 1
ATOM 625 C CA . PRO A 1 87 ? 8.6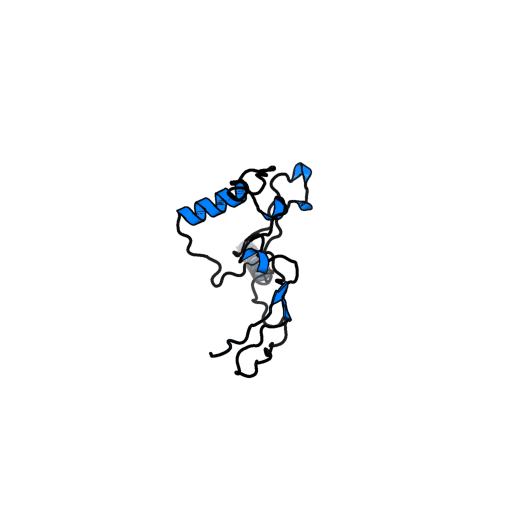66 -5.914 1.085 1.00 92.12 87 PRO A CA 1
ATOM 626 C C . PRO A 1 87 ? 7.458 -6.794 0.740 1.00 92.12 87 PRO A C 1
ATOM 628 O O . PRO A 1 87 ? 6.571 -6.386 -0.005 1.00 92.12 87 PRO A O 1
ATOM 631 N N . GLY A 1 88 ? 7.430 -8.010 1.283 1.00 94.69 88 GLY A N 1
ATOM 632 C CA . GLY A 1 88 ? 6.250 -8.868 1.192 1.00 94.69 88 GLY A CA 1
ATOM 633 C C . GLY A 1 88 ? 5.130 -8.390 2.118 1.00 94.69 88 GLY A C 1
ATOM 634 O O . GLY A 1 88 ? 5.365 -7.649 3.074 1.00 94.69 88 GLY A O 1
ATOM 635 N N . GLY A 1 89 ? 3.907 -8.838 1.858 1.00 93.62 89 GLY A N 1
ATOM 636 C CA . GLY A 1 89 ? 2.719 -8.468 2.617 1.00 93.62 89 GLY A CA 1
ATOM 637 C C . GLY A 1 89 ? 1.660 -9.554 2.620 1.00 93.62 89 GLY A C 1
ATOM 638 O O . GLY A 1 89 ? 1.437 -10.220 1.613 1.00 93.62 89 GLY A O 1
ATOM 639 N N . GLN A 1 90 ? 0.961 -9.699 3.747 1.00 91.38 90 GLN A N 1
ATOM 640 C CA . GLN A 1 90 ? -0.162 -10.638 3.880 1.00 91.38 90 GLN A CA 1
ATOM 641 C C . GLN A 1 90 ? -1.426 -10.178 3.130 1.00 91.38 90 GLN A C 1
ATOM 643 O O . GLN A 1 90 ? -2.351 -10.965 2.958 1.00 91.38 90 GLN A O 1
ATOM 648 N N . GLY A 1 91 ? -1.454 -8.932 2.646 1.00 91.88 91 GLY A N 1
ATOM 649 C CA . GLY A 1 91 ? -2.631 -8.321 2.036 1.00 91.88 91 GLY A CA 1
ATOM 650 C C . GLY A 1 91 ? -3.666 -7.867 3.068 1.00 91.88 91 GLY A C 1
ATOM 651 O O . GLY A 1 91 ? -3.633 -8.253 4.233 1.00 91.88 91 GLY A O 1
ATOM 652 N N . ILE A 1 92 ? -4.577 -7.005 2.627 1.00 92.38 92 ILE A N 1
ATOM 653 C CA . ILE A 1 92 ? -5.679 -6.440 3.425 1.00 92.38 92 ILE A CA 1
ATOM 654 C C . ILE A 1 92 ? -7.052 -6.697 2.789 1.00 92.38 92 ILE A C 1
ATOM 656 O O . ILE A 1 92 ? -8.067 -6.213 3.281 1.00 92.38 92 ILE A O 1
ATOM 660 N N . VAL A 1 93 ? -7.081 -7.406 1.659 1.00 92.94 93 VAL A N 1
ATOM 661 C CA . VAL A 1 93 ? -8.306 -7.706 0.916 1.00 92.94 93 VAL A CA 1
ATOM 662 C C . VAL A 1 93 ? -9.021 -8.877 1.576 1.00 92.94 93 VAL A C 1
ATOM 664 O O . VAL A 1 93 ? -8.464 -9.969 1.694 1.00 92.94 93 VAL A O 1
ATOM 667 N N . GLU A 1 94 ? -10.273 -8.665 1.968 1.00 90.69 94 GLU A N 1
ATOM 668 C CA . GLU A 1 94 ? -11.150 -9.735 2.443 1.00 90.69 94 GLU A CA 1
ATOM 669 C C . GLU A 1 94 ? -11.348 -10.784 1.340 1.00 90.69 94 GLU A C 1
ATOM 671 O O . GLU A 1 94 ? -11.652 -10.452 0.197 1.00 90.69 94 GLU A O 1
ATOM 676 N N . GLY A 1 95 ? -11.122 -12.061 1.659 1.00 90.69 95 GLY A N 1
ATOM 677 C CA . GLY A 1 95 ? -11.119 -13.141 0.663 1.00 90.69 95 GLY A CA 1
ATOM 678 C C . GLY A 1 95 ? -9.868 -13.194 -0.230 1.00 90.69 95 GLY A C 1
ATOM 679 O O . GLY A 1 95 ? -9.742 -14.116 -1.028 1.00 90.69 95 GLY A O 1
ATOM 680 N N . GLY A 1 96 ? -8.927 -12.254 -0.086 1.00 90.25 96 GLY A N 1
ATOM 681 C CA . GLY A 1 96 ? -7.607 -12.261 -0.732 1.00 90.25 96 GLY A CA 1
ATOM 682 C C . GLY A 1 96 ? -7.568 -11.785 -2.189 1.00 90.25 96 GLY A C 1
ATOM 683 O O . GLY A 1 96 ? -6.512 -11.356 -2.667 1.00 90.25 96 GLY A O 1
ATOM 684 N N . GLU A 1 97 ? -8.699 -11.791 -2.892 1.00 91.69 97 GLU A N 1
ATOM 685 C CA . GLU A 1 97 ? -8.773 -11.414 -4.303 1.00 91.69 97 GLU A CA 1
ATOM 686 C C . GLU A 1 97 ? -9.717 -10.248 -4.571 1.00 91.69 97 GLU A C 1
ATOM 688 O O . GLU A 1 97 ? -10.810 -10.147 -4.018 1.00 91.69 97 GLU A O 1
ATOM 693 N N . ILE A 1 98 ? -9.285 -9.364 -5.471 1.00 91.56 98 ILE A N 1
ATOM 694 C CA . ILE A 1 98 ? -10.120 -8.292 -6.004 1.00 91.56 98 ILE A CA 1
ATOM 695 C C . ILE A 1 98 ? -10.622 -8.746 -7.374 1.00 91.56 98 ILE A C 1
ATOM 697 O O . ILE A 1 98 ? -9.791 -9.060 -8.234 1.00 91.56 98 ILE A O 1
ATOM 701 N N . PRO A 1 99 ? -11.942 -8.739 -7.626 1.00 93.94 99 PRO A N 1
ATOM 702 C CA . PRO A 1 99 ? -12.507 -9.118 -8.916 1.00 93.94 99 PRO A CA 1
ATOM 703 C C . PRO A 1 99 ? -12.269 -8.009 -9.952 1.00 93.94 99 PRO A C 1
ATOM 705 O O . PRO A 1 99 ? -13.163 -7.238 -10.303 1.00 93.94 99 PRO A O 1
ATOM 708 N N . TYR A 1 100 ? -11.028 -7.892 -10.426 1.00 93.69 100 TYR A N 1
ATOM 709 C CA . TYR A 1 100 ? -10.659 -6.926 -11.450 1.00 93.69 100 TYR A CA 1
ATOM 710 C C . TYR A 1 100 ? -11.327 -7.255 -12.780 1.00 93.69 100 TYR A C 1
ATOM 712 O O . TYR A 1 100 ? -11.371 -8.403 -13.222 1.00 93.69 100 TYR A O 1
ATOM 720 N N . ARG A 1 101 ? -11.745 -6.205 -13.486 1.00 97.44 101 ARG A N 1
ATOM 721 C CA . ARG A 1 101 ? -11.994 -6.317 -14.923 1.00 97.44 101 ARG A CA 1
ATOM 722 C C . ARG A 1 101 ? -10.660 -6.592 -15.641 1.00 97.44 101 ARG A C 1
ATOM 724 O O . ARG A 1 101 ? -9.626 -6.095 -15.174 1.00 97.44 101 ARG A O 1
ATOM 731 N N . PRO A 1 102 ? -10.641 -7.342 -16.756 1.00 96.62 102 PRO A N 1
ATOM 732 C CA . PRO A 1 102 ? -9.399 -7.706 -17.444 1.00 96.62 102 PRO A CA 1
ATOM 733 C C . PRO A 1 102 ? -8.508 -6.503 -17.789 1.00 96.62 102 PRO A C 1
ATOM 735 O O . PRO A 1 102 ? -7.295 -6.540 -17.583 1.00 96.62 102 PRO A O 1
ATOM 738 N N . GLU A 1 103 ? -9.109 -5.403 -18.240 1.00 96.75 103 GLU A N 1
ATOM 739 C CA . GLU A 1 103 ? -8.419 -4.158 -18.571 1.00 96.75 103 GLU A CA 1
ATOM 740 C C . GLU A 1 103 ? -7.787 -3.482 -17.345 1.00 96.75 103 GLU A C 1
ATOM 742 O O . GLU A 1 103 ? -6.687 -2.934 -17.430 1.00 96.75 103 GLU A O 1
ATOM 747 N N . ALA A 1 104 ? -8.433 -3.573 -16.179 1.00 95.38 104 ALA A N 1
ATOM 748 C CA . ALA A 1 104 ? -7.917 -3.011 -14.934 1.00 95.38 104 ALA A CA 1
ATOM 749 C C . ALA A 1 104 ? -6.720 -3.818 -14.416 1.00 95.38 104 ALA A C 1
ATOM 751 O O . ALA A 1 104 ? -5.732 -3.239 -13.962 1.00 95.38 104 ALA A O 1
ATOM 752 N N . LEU A 1 105 ? -6.769 -5.148 -14.543 1.00 94.50 105 LEU A N 1
ATOM 753 C CA . LEU A 1 105 ? -5.645 -6.014 -14.194 1.00 94.50 105 LEU A CA 1
ATOM 754 C C . LEU A 1 105 ? -4.440 -5.765 -15.111 1.00 94.50 105 LEU A C 1
ATOM 756 O O . LEU A 1 105 ? -3.308 -5.680 -14.632 1.00 94.50 105 LEU A O 1
ATOM 760 N N . ALA A 1 106 ? -4.674 -5.603 -16.417 1.00 96.00 106 ALA A N 1
ATOM 761 C CA . ALA A 1 106 ? -3.625 -5.242 -17.367 1.00 96.00 106 ALA A CA 1
ATOM 762 C C . ALA A 1 106 ? -3.000 -3.883 -17.014 1.00 96.00 106 ALA A C 1
ATOM 764 O O . ALA A 1 106 ? -1.775 -3.761 -16.958 1.00 96.00 106 ALA A O 1
ATOM 765 N N . LYS A 1 107 ? -3.826 -2.883 -16.678 1.00 92.88 107 LYS A N 1
ATOM 766 C CA . LYS A 1 107 ? -3.341 -1.566 -16.253 1.00 92.88 107 LYS A CA 1
ATOM 767 C C . LYS A 1 107 ? -2.551 -1.622 -14.941 1.00 92.88 107 LYS A C 1
ATOM 769 O O . LYS A 1 107 ? -1.525 -0.955 -14.841 1.00 92.88 107 LYS A O 1
ATOM 774 N N . LYS A 1 108 ? -2.966 -2.440 -13.962 1.00 91.31 108 LYS A N 1
ATOM 775 C CA . LYS A 1 108 ? -2.213 -2.673 -12.711 1.00 91.31 108 LYS A CA 1
ATOM 776 C C . LYS A 1 108 ? -0.793 -3.162 -13.013 1.00 91.31 108 LYS A C 1
ATOM 778 O O . LYS A 1 108 ? 0.165 -2.592 -12.496 1.00 91.31 108 LYS A O 1
ATOM 783 N N . LYS A 1 109 ? -0.657 -4.169 -13.884 1.00 91.75 109 LYS A N 1
ATOM 784 C CA . LYS A 1 109 ? 0.648 -4.711 -14.304 1.00 91.75 109 LYS A CA 1
ATOM 785 C C . LYS A 1 109 ? 1.490 -3.666 -15.033 1.00 91.75 109 LYS A C 1
ATOM 787 O O . LYS A 1 109 ? 2.629 -3.433 -14.645 1.00 91.75 109 LYS A O 1
ATOM 792 N N . GLN A 1 110 ? 0.897 -2.961 -15.998 1.00 92.25 110 GLN A N 1
ATOM 793 C CA . GLN A 1 110 ? 1.575 -1.890 -16.731 1.00 92.25 110 GLN A CA 1
ATOM 794 C C . GLN A 1 110 ? 2.099 -0.793 -15.789 1.00 92.25 110 GLN A C 1
ATOM 796 O O . GLN A 1 110 ? 3.223 -0.318 -15.950 1.00 92.25 110 GLN A O 1
ATOM 801 N N . ASN A 1 111 ? 1.306 -0.381 -14.797 1.00 90.06 111 ASN A N 1
ATOM 802 C CA . ASN A 1 111 ? 1.718 0.634 -13.828 1.00 90.06 111 ASN A CA 1
ATOM 803 C C . ASN A 1 111 ? 2.882 0.146 -12.952 1.00 90.06 111 ASN A C 1
ATOM 805 O O . ASN A 1 111 ? 3.777 0.931 -12.657 1.00 90.06 111 ASN A O 1
ATOM 809 N N . LEU A 1 112 ? 2.895 -1.135 -12.561 1.00 88.81 112 LEU A N 1
ATOM 810 C CA . LEU A 1 112 ? 3.994 -1.724 -11.791 1.00 88.81 112 LEU A CA 1
ATOM 811 C C . LEU A 1 112 ? 5.288 -1.779 -12.616 1.00 88.81 112 LEU A C 1
ATOM 813 O O . LEU A 1 112 ? 6.347 -1.404 -12.119 1.00 88.81 112 LEU A O 1
ATOM 817 N N . GLU A 1 113 ? 5.202 -2.201 -13.877 1.00 89.12 113 GLU A N 1
ATOM 818 C CA . GLU A 1 113 ? 6.344 -2.263 -14.800 1.00 89.12 113 GLU A CA 1
ATOM 819 C C . GLU A 1 113 ? 6.916 -0.871 -15.095 1.00 89.12 113 GLU A C 1
ATOM 821 O O . GLU A 1 113 ? 8.128 -0.670 -15.091 1.00 89.12 113 GLU A O 1
ATOM 826 N N . THR A 1 114 ? 6.046 0.121 -15.291 1.00 88.00 114 THR A N 1
ATOM 827 C CA . THR A 1 114 ? 6.448 1.496 -15.631 1.00 88.00 114 THR A CA 1
ATOM 828 C C . THR A 1 114 ? 6.628 2.402 -14.413 1.00 88.00 114 THR A C 1
ATOM 830 O O . THR A 1 114 ? 6.809 3.606 -14.572 1.00 88.00 114 THR A O 1
ATOM 833 N N . ARG A 1 115 ? 6.630 1.856 -13.189 1.00 86.06 115 ARG A N 1
ATOM 834 C CA . ARG A 1 115 ? 6.640 2.638 -11.938 1.00 86.06 115 ARG A CA 1
ATOM 835 C C . ARG A 1 115 ? 7.835 3.585 -11.786 1.00 86.06 115 ARG A C 1
ATOM 837 O O . ARG A 1 115 ? 7.696 4.639 -11.181 1.00 86.06 115 ARG A O 1
ATOM 844 N N . MET A 1 116 ? 8.985 3.249 -12.373 1.00 86.06 116 MET A N 1
ATOM 845 C CA . MET A 1 116 ? 10.192 4.095 -12.356 1.00 86.06 116 MET A CA 1
ATOM 846 C C . MET A 1 116 ? 10.238 5.120 -13.490 1.00 86.06 116 MET A C 1
ATOM 848 O O . MET A 1 116 ? 11.230 5.831 -13.621 1.00 86.06 116 MET A O 1
ATOM 852 N N . ALA A 1 117 ? 9.215 5.192 -14.345 1.00 84.94 117 ALA A N 1
ATOM 853 C CA . ALA A 1 117 ? 9.168 6.195 -15.396 1.00 84.94 117 ALA A CA 1
ATOM 854 C C . ALA A 1 117 ? 9.026 7.583 -14.757 1.00 84.94 117 ALA A C 1
ATOM 856 O O . ALA A 1 117 ? 7.947 7.986 -14.327 1.00 84.94 117 ALA A O 1
ATOM 857 N N . VAL A 1 118 ? 10.133 8.315 -14.674 1.00 75.94 118 VAL A N 1
ATOM 858 C CA . VAL A 1 118 ? 10.146 9.680 -14.157 1.00 75.94 118 VAL A CA 1
ATOM 859 C C . VAL A 1 118 ? 9.970 10.641 -15.328 1.00 75.94 118 VAL A C 1
ATOM 861 O O . VAL A 1 118 ? 10.842 10.751 -16.189 1.00 75.94 118 VAL A O 1
ATOM 864 N N . LYS A 1 119 ? 8.853 11.373 -15.349 1.00 71.69 119 LYS A N 1
ATOM 865 C CA . LYS A 1 119 ? 8.673 12.535 -16.226 1.00 71.69 119 LYS A CA 1
ATOM 866 C C . LYS A 1 119 ? 8.972 13.804 -15.432 1.00 71.69 119 LYS A C 1
ATOM 868 O O . LYS A 1 119 ? 8.101 14.342 -14.756 1.00 71.69 119 LYS A O 1
ATOM 873 N N . VAL A 1 120 ? 10.222 14.264 -15.474 1.00 66.31 120 VAL A N 1
ATOM 874 C CA . VAL A 1 120 ? 10.609 15.534 -14.839 1.00 66.31 120 VAL A CA 1
ATOM 875 C C . VAL A 1 120 ? 10.332 16.690 -15.799 1.00 66.31 120 VAL A C 1
ATOM 877 O O . VAL A 1 120 ? 10.695 16.605 -16.970 1.00 66.31 120 VAL A O 1
ATOM 880 N N . THR A 1 121 ? 9.831 17.804 -15.248 1.00 64.75 121 THR A N 1
ATOM 881 C CA . THR A 1 121 ? 9.721 19.165 -15.835 1.00 64.75 121 THR A CA 1
ATOM 882 C C . THR A 1 121 ? 8.372 19.489 -16.476 1.00 64.75 121 THR A C 1
ATOM 884 O O . THR A 1 121 ? 7.971 18.761 -17.365 1.00 64.75 121 THR A O 1
ATOM 887 N N . ASN A 1 122 ? 7.726 20.586 -16.023 1.00 72.00 122 ASN A N 1
ATOM 888 C CA . ASN A 1 122 ? 6.616 21.413 -16.577 1.00 72.00 122 ASN A CA 1
ATOM 889 C C . ASN A 1 122 ? 5.544 20.800 -17.516 1.00 72.00 122 ASN A C 1
ATOM 891 O O . ASN A 1 122 ? 4.736 21.538 -18.074 1.00 72.00 122 ASN A O 1
ATOM 895 N N . ASP A 1 123 ? 5.481 19.484 -17.662 1.00 74.75 123 ASP A N 1
ATOM 896 C CA . ASP A 1 123 ? 4.548 18.756 -18.506 1.00 74.75 123 ASP A CA 1
ATOM 897 C C . ASP A 1 123 ? 3.202 18.629 -17.768 1.00 74.75 123 ASP A C 1
ATOM 899 O O . ASP A 1 123 ? 3.167 18.134 -16.631 1.00 74.75 123 ASP A O 1
ATOM 903 N N . PRO A 1 124 ? 2.080 19.066 -18.365 1.00 79.25 124 PRO A N 1
ATOM 904 C CA . PRO A 1 124 ? 0.747 18.815 -17.820 1.00 79.25 124 PRO A CA 1
ATOM 905 C C . PRO A 1 124 ? 0.452 17.321 -17.583 1.00 79.25 124 PRO A C 1
ATOM 907 O O . PRO A 1 12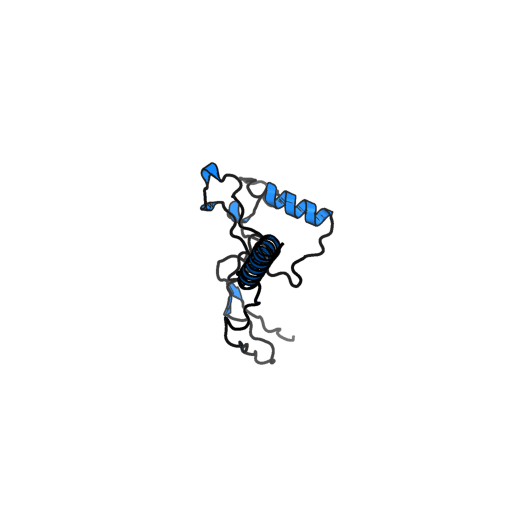4 ? -0.271 16.989 -16.645 1.00 79.25 124 PRO A O 1
ATOM 910 N N . HIS A 1 125 ? 1.057 16.427 -18.371 1.00 77.81 125 HIS A N 1
ATOM 911 C CA . HIS A 1 125 ? 0.860 14.971 -18.377 1.00 77.81 125 HIS A CA 1
ATOM 912 C C . HIS A 1 125 ? 1.845 14.191 -17.491 1.00 77.81 125 HIS A C 1
ATOM 914 O O . HIS A 1 125 ? 1.942 12.962 -17.569 1.00 77.81 125 HIS A O 1
ATOM 920 N N . ARG A 1 126 ? 2.598 14.869 -16.617 1.00 75.50 126 ARG A N 1
ATOM 921 C CA . ARG A 1 126 ? 3.553 14.216 -15.697 1.00 75.50 126 ARG A CA 1
ATOM 922 C C . ARG A 1 126 ? 2.913 13.227 -14.715 1.00 75.50 126 ARG A C 1
ATOM 924 O O . ARG A 1 126 ? 3.598 12.339 -14.229 1.00 75.50 126 ARG A O 1
ATOM 931 N N . TYR A 1 127 ? 1.607 13.336 -14.474 1.00 76.12 127 TYR A N 1
ATOM 932 C CA . TYR A 1 127 ? 0.856 12.435 -13.591 1.00 76.12 127 TYR A CA 1
ATOM 933 C C . TYR A 1 127 ? 0.324 11.168 -14.282 1.00 76.12 127 TYR A C 1
ATOM 935 O O . TYR A 1 127 ? -0.201 10.286 -13.606 1.00 76.12 127 TYR A O 1
ATOM 943 N N . ASP A 1 128 ? 0.449 11.060 -15.609 1.00 77.94 128 ASP A N 1
ATOM 944 C CA . ASP A 1 128 ? -0.171 9.973 -16.383 1.00 77.94 128 ASP A CA 1
ATOM 945 C C . ASP A 1 128 ? 0.638 8.666 -16.346 1.00 77.94 128 ASP A C 1
ATOM 947 O O . ASP A 1 128 ? 0.158 7.605 -16.756 1.00 77.94 128 ASP A O 1
ATOM 951 N N . SER A 1 129 ? 1.893 8.734 -15.902 1.00 75.56 129 SER A N 1
ATOM 952 C CA . SER A 1 129 ? 2.835 7.619 -15.949 1.00 75.56 129 SER A CA 1
ATOM 953 C C . SER A 1 129 ? 3.835 7.673 -14.810 1.00 75.56 129 SER A C 1
ATOM 955 O O . SER A 1 129 ? 4.237 8.757 -14.386 1.00 75.56 129 SER A O 1
ATOM 957 N N . GLY A 1 130 ? 4.319 6.497 -14.422 1.00 82.75 130 GLY A N 1
ATOM 958 C CA . GLY A 1 130 ? 5.234 6.365 -13.303 1.00 82.7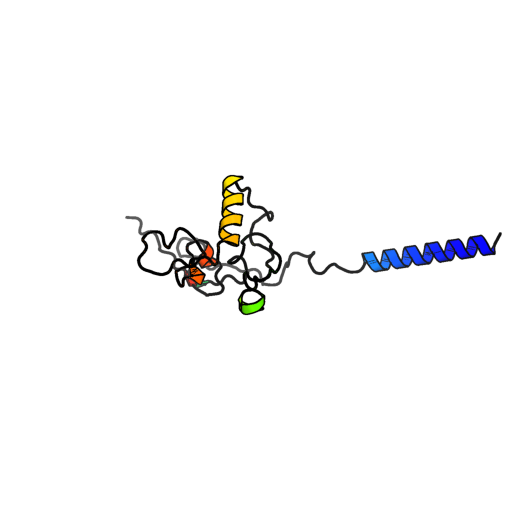5 130 GLY A CA 1
ATOM 959 C C . GLY A 1 130 ? 4.518 6.411 -11.969 1.00 82.75 130 GLY A C 1
ATOM 960 O O . GLY A 1 130 ? 3.306 6.604 -11.871 1.00 82.75 130 GLY A O 1
ATOM 961 N N . GLU A 1 131 ? 5.291 6.177 -10.927 1.00 86.50 131 GLU A N 1
ATOM 962 C CA . GLU A 1 131 ? 4.795 6.182 -9.570 1.00 86.50 131 GLU A CA 1
ATOM 963 C C . GLU A 1 131 ? 4.927 7.599 -8.979 1.00 86.50 131 GLU A C 1
ATOM 965 O O . GLU A 1 131 ? 6.030 8.154 -8.973 1.00 86.50 131 GLU A O 1
ATOM 970 N N . PRO A 1 132 ? 3.824 8.214 -8.509 1.00 85.12 132 PRO A N 1
ATOM 971 C CA . PRO A 1 132 ? 3.852 9.582 -8.001 1.00 85.12 132 PRO A CA 1
ATOM 972 C C . PRO A 1 132 ? 4.827 9.810 -6.836 1.00 85.12 132 PRO A C 1
ATOM 974 O O . PRO A 1 132 ? 5.493 10.841 -6.813 1.00 85.12 132 PRO A O 1
ATOM 977 N N . GLU A 1 133 ? 4.935 8.881 -5.883 1.00 85.06 133 GLU A N 1
ATOM 978 C CA . GLU A 1 133 ? 5.818 9.004 -4.713 1.00 85.06 133 GLU A CA 1
ATOM 979 C C . GLU A 1 133 ? 7.308 9.010 -5.115 1.00 85.06 133 GLU A C 1
ATOM 981 O O . GLU A 1 133 ? 8.059 9.857 -4.633 1.00 85.06 133 GLU A O 1
ATOM 986 N N . LEU A 1 134 ? 7.727 8.182 -6.077 1.00 83.50 134 LEU A N 1
ATOM 987 C CA . LEU A 1 134 ? 9.073 8.190 -6.667 1.00 83.50 134 LEU A CA 1
ATOM 988 C C . LEU A 1 134 ? 9.403 9.497 -7.402 1.00 83.50 134 LEU A C 1
ATOM 990 O O . LEU A 1 134 ? 10.573 9.850 -7.533 1.00 83.50 134 LEU A O 1
ATOM 994 N N . GLN A 1 135 ? 8.387 10.228 -7.865 1.00 81.19 135 GLN A N 1
ATOM 995 C CA . GLN A 1 135 ? 8.527 11.565 -8.453 1.00 81.19 135 GLN A CA 1
ATOM 996 C C . GLN A 1 135 ? 8.409 12.698 -7.412 1.00 81.19 135 GLN A C 1
ATOM 998 O O . GLN A 1 135 ? 8.307 13.869 -7.783 1.00 81.19 135 GLN A O 1
ATOM 1003 N N . CYS A 1 136 ? 8.411 12.373 -6.115 1.00 84.06 136 CYS A N 1
ATOM 1004 C CA . CYS A 1 136 ? 8.208 13.308 -5.003 1.00 84.06 136 CYS A CA 1
ATOM 1005 C C . CYS A 1 136 ? 6.816 13.975 -4.976 1.00 84.06 136 CYS A C 1
ATOM 1007 O O . CYS A 1 136 ? 6.636 15.032 -4.363 1.00 84.06 136 CYS A O 1
ATOM 1009 N N . TYR A 1 137 ? 5.811 13.369 -5.613 1.00 84.94 137 TYR A N 1
ATOM 1010 C CA . TYR A 1 137 ? 4.408 13.765 -5.494 1.00 84.94 137 TYR A CA 1
ATOM 1011 C C . TYR A 1 137 ? 3.687 12.973 -4.400 1.00 84.94 137 TYR A C 1
ATOM 1013 O O . TYR A 1 137 ? 4.164 11.965 -3.884 1.00 84.94 137 TYR A O 1
ATOM 1021 N N . ARG A 1 138 ? 2.492 13.441 -4.023 1.00 86.88 138 ARG A N 1
ATOM 1022 C CA . ARG A 1 138 ? 1.660 12.728 -3.047 1.00 86.88 138 ARG A CA 1
ATOM 1023 C C . ARG A 1 138 ? 1.105 11.429 -3.664 1.00 86.88 138 ARG A C 1
ATOM 1025 O O . ARG A 1 138 ? 0.603 11.490 -4.784 1.00 86.88 138 ARG A O 1
ATOM 1032 N N . PRO A 1 139 ? 1.069 10.308 -2.920 1.00 83.31 139 PRO A N 1
ATOM 1033 C CA . PRO A 1 139 ? 0.691 8.976 -3.424 1.00 83.31 139 PRO A CA 1
ATOM 1034 C C . PRO A 1 139 ? -0.799 8.792 -3.788 1.00 83.31 139 PRO A C 1
ATOM 1036 O O . PRO A 1 139 ? -1.196 7.713 -4.218 1.00 83.31 139 PRO A O 1
ATOM 1039 N N . GLY A 1 140 ? -1.640 9.824 -3.639 1.00 85.75 140 GLY A N 1
ATOM 1040 C CA . GLY A 1 140 ? -3.080 9.757 -3.922 1.00 85.75 140 GLY A CA 1
ATOM 1041 C C . GLY A 1 140 ? -3.880 8.921 -2.910 1.00 85.75 140 GLY A C 1
ATOM 1042 O O . GLY A 1 140 ? -3.327 8.198 -2.087 1.00 85.75 140 GLY A O 1
ATOM 1043 N N . VAL A 1 141 ? -5.209 9.032 -2.943 1.00 87.25 141 VAL A N 1
ATOM 1044 C CA . VAL A 1 141 ? -6.127 8.245 -2.094 1.00 87.25 141 VAL A CA 1
ATOM 1045 C C . VAL A 1 141 ? -6.646 7.060 -2.925 1.00 87.25 141 VAL A C 1
ATOM 1047 O O . VAL A 1 141 ? -7.025 7.286 -4.074 1.00 87.25 141 VAL A O 1
ATOM 1050 N N . PRO A 1 142 ? -6.670 5.811 -2.407 1.00 86.50 142 PRO A N 1
ATOM 1051 C CA . PRO A 1 142 ? -6.497 5.416 -1.003 1.00 86.50 142 PRO A CA 1
ATOM 1052 C C . PRO A 1 142 ? -5.066 5.063 -0.570 1.00 86.50 142 PRO A C 1
ATOM 1054 O O . PRO A 1 142 ? -4.851 4.866 0.622 1.00 86.50 142 PRO A O 1
ATOM 1057 N N . ARG A 1 143 ? -4.086 4.995 -1.484 1.00 90.94 143 ARG A N 1
ATOM 1058 C CA . ARG A 1 143 ? -2.706 4.568 -1.177 1.00 90.94 143 ARG A CA 1
ATOM 1059 C C . ARG A 1 143 ? -2.075 5.351 -0.017 1.00 90.94 143 ARG A C 1
ATOM 1061 O O . ARG A 1 143 ? -1.452 4.749 0.850 1.00 90.94 143 ARG A O 1
ATOM 1068 N N . ALA A 1 144 ? -2.311 6.662 0.053 1.00 90.88 144 ALA A N 1
ATOM 1069 C CA . ALA A 1 144 ? -1.846 7.530 1.135 1.00 90.88 144 ALA A CA 1
ATOM 1070 C C . ALA A 1 144 ? -2.194 7.012 2.542 1.00 90.88 144 ALA A C 1
ATOM 1072 O O . ALA A 1 144 ? -1.410 7.211 3.463 1.00 90.88 144 ALA A O 1
ATOM 1073 N N . ASN A 1 145 ? -3.321 6.310 2.703 1.00 91.69 145 ASN A N 1
ATOM 1074 C CA . ASN A 1 145 ? -3.752 5.764 3.992 1.00 91.69 145 ASN A CA 1
ATOM 1075 C C . ASN A 1 145 ? -2.965 4.507 4.403 1.00 91.69 145 ASN A C 1
ATOM 1077 O O . ASN A 1 145 ? -3.001 4.126 5.570 1.00 91.69 145 ASN A O 1
ATOM 1081 N N . TYR A 1 146 ? -2.279 3.860 3.457 1.00 92.69 146 TYR A N 1
ATOM 1082 C CA . TYR A 1 146 ? -1.471 2.657 3.677 1.00 92.69 146 TYR A CA 1
ATOM 1083 C C . TYR A 1 146 ? 0.032 2.930 3.692 1.00 92.69 146 TYR A C 1
ATOM 1085 O O . TYR A 1 146 ? 0.816 2.012 3.928 1.00 92.69 146 TYR A O 1
ATOM 1093 N N . MET A 1 147 ? 0.435 4.178 3.447 1.00 91.62 147 MET A N 1
ATOM 1094 C CA . MET A 1 147 ? 1.814 4.617 3.617 1.00 91.62 147 MET A CA 1
ATOM 1095 C C . MET A 1 147 ? 2.281 4.343 5.054 1.00 91.62 147 MET A C 1
ATOM 1097 O O . MET A 1 147 ? 1.485 4.448 5.989 1.00 91.62 147 MET A O 1
ATOM 1101 N N . PRO A 1 148 ? 3.578 4.070 5.271 1.00 89.62 148 PRO A N 1
ATOM 1102 C CA . PRO A 1 148 ? 4.111 3.791 6.606 1.00 89.62 148 PRO A CA 1
ATOM 1103 C C . PRO A 1 148 ? 4.143 5.029 7.522 1.00 89.62 148 PRO A C 1
ATOM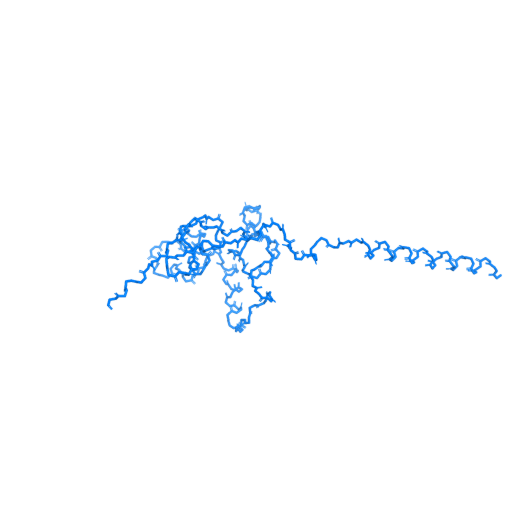 1105 O O . PRO A 1 148 ? 4.629 4.946 8.652 1.00 89.62 148 PRO A O 1
ATOM 1108 N N . PHE A 1 149 ? 3.643 6.175 7.053 1.00 90.38 149 PHE A N 1
ATOM 1109 C CA . PHE A 1 149 ? 3.636 7.440 7.774 1.00 90.38 149 PHE A CA 1
ATOM 1110 C C . PHE A 1 149 ? 2.293 7.663 8.479 1.00 90.38 149 PHE A C 1
ATOM 1112 O O . PHE A 1 149 ? 1.240 7.444 7.875 1.00 90.38 149 PHE A O 1
ATOM 1119 N N . PRO A 1 150 ? 2.301 8.129 9.738 1.00 92.31 150 PRO A N 1
ATOM 1120 C CA . PRO A 1 150 ? 1.072 8.442 10.444 1.00 92.31 150 PRO A CA 1
ATOM 1121 C C . PRO A 1 150 ? 0.364 9.660 9.832 1.00 92.31 150 PRO A C 1
ATOM 1123 O O . PRO A 1 150 ? 1.006 10.627 9.419 1.00 92.31 150 PRO A O 1
ATOM 1126 N N . PHE A 1 151 ? -0.968 9.648 9.835 1.00 91.19 151 PHE A N 1
ATOM 1127 C CA . PHE A 1 151 ? -1.807 10.776 9.435 1.00 91.19 151 PHE A CA 1
ATOM 1128 C C . PHE A 1 151 ? -2.864 11.084 10.496 1.00 91.19 151 PHE A C 1
ATOM 1130 O O . PHE A 1 151 ? -3.320 10.208 11.228 1.00 91.19 151 PHE A O 1
ATOM 1137 N N . ALA A 1 152 ? -3.267 12.350 10.591 1.00 90.69 152 ALA A N 1
ATOM 1138 C CA . ALA A 1 152 ? -4.333 12.763 11.494 1.00 90.69 152 ALA A CA 1
ATOM 1139 C C . ALA A 1 152 ? -5.692 12.629 10.796 1.00 90.69 152 ALA A C 1
ATOM 1141 O O . ALA A 1 152 ? -5.929 13.267 9.770 1.00 90.69 152 ALA A O 1
ATOM 1142 N N . ALA A 1 153 ? -6.597 11.836 11.366 1.00 89.19 153 ALA A N 1
ATOM 1143 C CA . ALA A 1 153 ? -7.992 11.806 10.950 1.00 89.19 153 ALA A CA 1
ATOM 1144 C C . ALA A 1 153 ? -8.818 12.706 11.868 1.00 89.19 153 ALA A C 1
ATOM 1146 O O . ALA A 1 153 ? -8.713 12.636 13.097 1.00 89.19 153 ALA A O 1
ATOM 1147 N N . ARG A 1 154 ? -9.663 13.540 11.258 1.00 90.12 154 ARG A N 1
ATOM 1148 C CA . ARG A 1 154 ? -10.613 14.385 11.976 1.00 90.12 154 ARG A CA 1
ATOM 1149 C C . ARG A 1 154 ? -12.016 14.170 11.437 1.00 90.12 154 ARG A C 1
ATOM 1151 O O . ARG A 1 154 ? -12.273 14.407 10.261 1.00 90.12 154 ARG A O 1
ATOM 1158 N N . GLN A 1 155 ? -12.921 13.729 12.300 1.00 88.31 155 GLN A N 1
ATOM 1159 C CA . GLN A 1 155 ? -14.337 13.660 11.977 1.00 88.31 155 GLN A CA 1
ATOM 1160 C C . GLN A 1 155 ? -14.950 15.044 12.123 1.00 88.31 155 GLN A C 1
ATOM 1162 O O . GLN A 1 155 ? -14.821 15.707 13.155 1.00 88.31 155 GLN A O 1
ATOM 1167 N N . LEU A 1 156 ? -15.636 15.464 11.071 1.00 85.12 156 LEU A N 1
ATOM 1168 C CA . LEU A 1 156 ? -16.457 16.658 11.086 1.00 85.12 156 LEU A CA 1
ATOM 1169 C C . LEU A 1 156 ? -17.862 16.23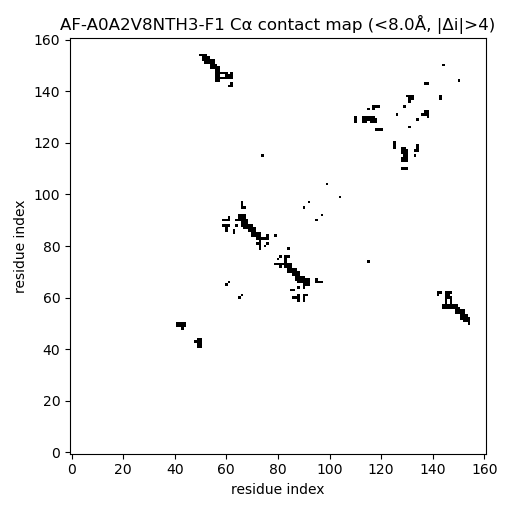8 11.523 1.00 85.12 156 LEU A C 1
ATOM 1171 O O . LEU A 1 156 ? -18.437 15.311 10.954 1.00 85.12 156 LEU A O 1
ATOM 1175 N N . HIS A 1 157 ? -18.406 16.895 12.545 1.00 73.81 157 HIS A N 1
ATOM 1176 C CA . HIS A 1 157 ? -19.818 16.738 12.874 1.00 73.81 157 HIS A CA 1
ATOM 1177 C C . HIS A 1 157 ? -20.622 17.485 11.812 1.00 73.81 157 HIS A C 1
ATOM 1179 O O . HIS A 1 157 ? -20.326 18.644 11.516 1.00 73.81 157 HIS A O 1
ATOM 1185 N N . ALA A 1 158 ? -21.614 16.820 11.223 1.00 63.56 158 ALA A N 1
ATOM 1186 C CA . ALA A 1 158 ? -22.567 17.504 10.368 1.00 63.56 158 ALA A CA 1
ATOM 1187 C C . ALA A 1 158 ? -23.326 18.515 11.234 1.00 63.56 158 ALA A C 1
ATOM 1189 O O . ALA A 1 158 ? -23.999 18.137 12.192 1.00 63.56 158 ALA A O 1
ATOM 1190 N N . ILE A 1 159 ? -23.181 19.799 10.920 1.00 58.88 159 ILE A N 1
ATOM 1191 C CA . ILE A 1 159 ? -24.107 20.816 11.403 1.00 58.88 159 ILE A CA 1
ATOM 1192 C C . ILE A 1 159 ? -25.388 20.564 10.613 1.00 58.88 159 ILE A C 1
ATOM 1194 O O . ILE A 1 159 ? -25.413 20.789 9.405 1.00 58.88 159 ILE A O 1
ATOM 1198 N N . SER A 1 160 ? -26.414 20.020 11.267 1.00 57.22 160 SER A N 1
ATOM 1199 C CA . SER A 1 160 ? -27.766 20.055 10.716 1.00 57.22 160 SER A CA 1
ATOM 1200 C C . SER A 1 160 ? -28.154 21.528 10.604 1.00 57.22 160 SER A C 1
ATOM 1202 O O . SER A 1 160 ? -28.281 22.198 11.630 1.00 57.22 160 SER A O 1
ATOM 1204 N N . ILE A 1 161 ? -28.223 22.033 9.374 1.00 51.00 161 ILE A N 1
ATOM 1205 C CA . ILE A 1 161 ? -28.761 23.360 9.053 1.00 51.00 161 ILE A CA 1
ATOM 1206 C C . ILE A 1 161 ? -30.282 23.245 8.987 1.00 51.00 161 ILE A C 1
ATOM 1208 O O . ILE A 1 161 ? -30.748 22.229 8.420 1.00 51.00 161 ILE A O 1
#

Sequence (161 aa):
MINRLRVVMIGVAAVAVAALWLAAIPAPGQTPSAGLFPAYTAPRTADGKPNLNGIWQALTTANWDIQAHGAQPGPHPELMGAWGAGPGGQGIVEGGEIPYRPEALAKKKQNLETRMAVKVTNDPHRYDSGEPELQCYRPGVPRANYMPFPFAARQLHAISI

Solvent-accessible surface area (backbone atoms only — not comparable to full-atom values): 10129 Å² total; per-residue (Å²): 114,71,70,61,54,52,53,51,53,52,51,52,50,52,52,53,51,50,52,54,56,63,70,67,57,80,68,91,83,80,69,80,80,84,69,87,60,77,91,78,80,74,52,61,42,97,88,68,44,79,51,69,60,46,81,45,66,34,94,56,46,41,53,81,43,44,37,57,42,70,61,42,77,22,99,50,42,92,80,43,40,76,80,47,33,42,74,47,30,85,40,76,44,79,93,53,63,78,93,63,53,73,70,55,50,52,49,54,51,51,48,64,74,38,28,81,48,74,62,81,72,99,53,92,66,42,81,80,51,36,38,43,52,86,68,75,42,77,62,48,87,71,44,52,66,25,30,82,57,72,44,78,41,77,78,77,81,82,76,86,127

Secondary structure (DSSP, 8-state):
-HHHHHHHHHHHHHHHHHHHHHHTS--TT-S--TTSS------B-TTSSB---EEE---SSTTT-SS-B--B--S-HHHHGGGGPBPPB----TTS-----HHHHHHHHHHHHTTT----SS-TTTTSSS-TTTTTS---TTGGGGSSS-EEE-PPPP---